Protein AF-A0A2S4KP46-F1 (afdb_monomer_lite)

Foldseek 3Di:
DPPPDAADWDWADDPDDDQFFIWIFGWDDQDLWATAIDIDGHGDCVVPPNDPDDDDPDDDDPPCVVVVVNVVRRPDDGFTDQWFQDVVVVGDIAGFPDDPDSHDTHRDDPPDDDDDRDHPVDDDD

Radius of gyration: 18.42 Å; chains: 1; bounding box: 48×29×47 Å

pLDDT: mean 75.88, std 13.39, range [37.41, 94.81]

Secondary structure (DSSP, 8-state):
--TT-PPPEEEE--SSSSSPPEEEEEEEEEETTEEEEEEEEE---TT-TT-----------TTSHHHHHHHHHHHS--PBP-EEEEGGGTTEEEEEEEEEETTEEEEPPTTPPPPP---TTS---

Structure (mmCIF, N/CA/C/O backbone):
data_AF-A0A2S4KP46-F1
#
_entry.id   AF-A0A2S4KP46-F1
#
loop_
_atom_site.group_PDB
_atom_site.id
_atom_site.type_symbol
_atom_site.label_atom_id
_atom_site.label_alt_id
_atom_site.label_comp_id
_atom_site.label_asym_id
_atom_site.label_entity_id
_atom_site.label_seq_id
_atom_site.pdbx_PDB_ins_code
_atom_site.Cartn_x
_atom_site.Cartn_y
_atom_site.Cartn_z
_atom_site.occupancy
_atom_site.B_iso_or_equiv
_atom_site.auth_seq_id
_atom_site.auth_comp_id
_atom_site.auth_asym_id
_atom_site.auth_atom_id
_atom_site.pdbx_PDB_model_num
ATOM 1 N N . MET A 1 1 ? 2.359 -7.980 13.617 1.00 48.84 1 MET A N 1
ATOM 2 C CA . MET A 1 1 ? 1.761 -8.631 12.427 1.00 48.84 1 MET A CA 1
ATOM 3 C C . MET A 1 1 ? 1.585 -10.100 12.767 1.00 48.84 1 MET A C 1
ATOM 5 O O . MET A 1 1 ? 2.351 -10.552 13.613 1.00 48.84 1 MET A O 1
ATOM 9 N N . PRO A 1 2 ? 0.608 -10.827 12.199 1.00 41.69 2 PRO A N 1
ATOM 10 C CA . PRO A 1 2 ? 0.622 -12.283 12.298 1.00 41.69 2 PRO A CA 1
ATOM 11 C C . PRO A 1 2 ? 1.996 -12.799 11.838 1.00 41.69 2 PRO A C 1
ATOM 13 O O . PRO A 1 2 ? 2.568 -12.183 10.927 1.00 41.69 2 PRO A O 1
ATOM 16 N N . PRO A 1 3 ? 2.544 -13.849 12.467 1.00 42.41 3 PRO A N 1
ATOM 17 C CA . PRO A 1 3 ? 3.759 -14.480 11.972 1.00 42.41 3 PRO A CA 1
ATOM 18 C C . PRO A 1 3 ? 3.561 -14.883 10.498 1.00 42.41 3 PRO A C 1
ATOM 20 O O . PRO A 1 3 ? 2.454 -15.226 10.089 1.00 42.41 3 PRO A O 1
ATOM 23 N N . ASP A 1 4 ? 4.619 -14.736 9.700 1.00 57.22 4 ASP A N 1
ATOM 24 C CA . ASP A 1 4 ? 4.731 -15.176 8.295 1.00 57.22 4 ASP A CA 1
ATOM 25 C C . ASP A 1 4 ? 4.103 -14.313 7.184 1.00 57.22 4 ASP A C 1
ATOM 27 O O . ASP A 1 4 ? 4.148 -14.695 6.013 1.00 57.22 4 ASP A O 1
ATOM 31 N N . ARG A 1 5 ? 3.603 -13.101 7.468 1.00 62.00 5 ARG A N 1
ATOM 32 C CA . ARG A 1 5 ? 3.253 -12.160 6.380 1.00 62.00 5 ARG A CA 1
ATOM 33 C C . ARG A 1 5 ? 4.504 -11.471 5.818 1.00 62.00 5 ARG A C 1
ATOM 35 O O . ARG A 1 5 ? 5.071 -10.586 6.457 1.00 62.00 5 ARG A O 1
ATOM 42 N N . LEU A 1 6 ? 4.902 -11.867 4.609 1.00 68.12 6 LEU A N 1
ATOM 43 C CA . LEU A 1 6 ? 5.986 -11.253 3.835 1.00 68.12 6 LEU A CA 1
ATOM 44 C C . LEU A 1 6 ? 5.511 -9.973 3.131 1.00 68.12 6 LEU A C 1
ATOM 46 O O . LEU A 1 6 ? 4.355 -9.863 2.720 1.00 68.12 6 LEU A O 1
ATOM 50 N N . HIS A 1 7 ? 6.418 -9.010 2.968 1.00 71.00 7 HIS A N 1
ATOM 51 C CA . HIS A 1 7 ? 6.187 -7.830 2.138 1.00 71.00 7 HIS A CA 1
ATOM 52 C C . HIS A 1 7 ? 6.710 -8.073 0.725 1.00 71.00 7 HIS A C 1
ATOM 54 O O . HIS A 1 7 ? 7.801 -8.612 0.550 1.00 71.00 7 HIS A O 1
ATOM 60 N N . HIS A 1 8 ? 5.951 -7.615 -0.267 1.00 75.25 8 HIS A N 1
ATOM 61 C CA . HIS A 1 8 ? 6.407 -7.560 -1.649 1.00 75.25 8 HIS A CA 1
ATOM 62 C C . HIS A 1 8 ? 6.987 -6.176 -1.937 1.00 75.25 8 HIS A C 1
ATOM 64 O O . HIS A 1 8 ? 6.464 -5.160 -1.474 1.00 75.25 8 HIS A O 1
ATOM 70 N N . ALA A 1 9 ? 8.061 -6.148 -2.714 1.00 77.62 9 ALA A N 1
ATOM 71 C CA . ALA A 1 9 ? 8.667 -4.931 -3.226 1.00 77.62 9 ALA A CA 1
ATOM 72 C C . ALA A 1 9 ? 9.086 -5.156 -4.677 1.00 77.62 9 ALA A C 1
ATOM 74 O O . ALA A 1 9 ? 9.446 -6.273 -5.051 1.00 77.62 9 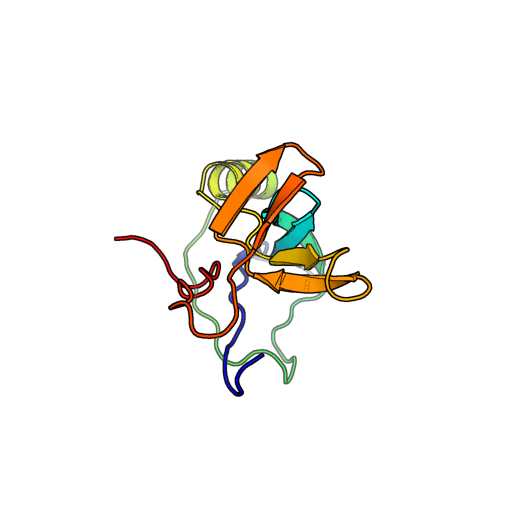ALA A O 1
ATOM 75 N N . ILE A 1 10 ? 9.052 -4.093 -5.477 1.00 78.94 10 ILE A N 1
ATOM 76 C CA . ILE A 1 10 ? 9.502 -4.136 -6.866 1.00 78.94 10 ILE A CA 1
ATOM 77 C C . ILE A 1 10 ? 10.895 -3.524 -6.919 1.00 78.94 10 ILE A C 1
ATOM 79 O O . ILE A 1 10 ? 11.134 -2.412 -6.451 1.00 78.94 10 ILE A O 1
ATOM 83 N N . LEU A 1 11 ? 11.833 -4.272 -7.484 1.00 77.75 11 LEU A N 1
ATOM 84 C CA . LEU A 1 11 ? 13.213 -3.843 -7.647 1.00 77.75 11 LEU A CA 1
ATOM 85 C C . LEU A 1 11 ? 13.443 -3.511 -9.113 1.00 77.75 11 LEU A C 1
ATOM 87 O O . LEU A 1 11 ? 13.209 -4.350 -9.982 1.00 77.75 11 LEU A O 1
ATOM 91 N N . VAL A 1 12 ? 13.923 -2.298 -9.383 1.00 78.38 12 VAL A N 1
ATOM 92 C CA . VAL A 1 12 ? 14.309 -1.884 -10.731 1.00 78.38 12 VAL A CA 1
ATOM 93 C C . VAL A 1 12 ? 15.820 -1.716 -10.773 1.00 78.38 12 VAL A C 1
ATOM 95 O O . VAL A 1 12 ? 16.410 -0.901 -10.060 1.00 78.38 12 VAL A O 1
ATOM 98 N N . GLN A 1 13 ? 16.438 -2.542 -11.613 1.00 74.12 13 GLN A N 1
ATOM 99 C CA . GLN A 1 13 ? 17.881 -2.682 -11.752 1.00 74.12 13 GLN A CA 1
ATOM 100 C C . GLN A 1 13 ? 18.305 -2.339 -13.193 1.00 74.12 13 GLN A C 1
ATOM 102 O O . GLN A 1 13 ? 17.739 -2.889 -14.141 1.00 74.12 13 GLN A O 1
ATOM 107 N N . PRO A 1 14 ? 19.351 -1.513 -13.386 1.00 72.75 14 PRO A N 1
ATOM 108 C CA . PRO A 1 14 ? 19.992 -1.340 -14.688 1.00 72.75 14 PRO A CA 1
ATOM 109 C C . PRO A 1 14 ? 20.627 -2.647 -15.196 1.00 72.75 14 PRO A C 1
ATOM 111 O O . PRO A 1 14 ? 21.246 -3.391 -14.434 1.00 72.75 14 PRO A O 1
ATOM 114 N N . ARG A 1 15 ? 20.525 -2.924 -16.505 1.00 65.44 15 ARG A N 1
ATOM 115 C CA . ARG A 1 15 ? 20.928 -4.220 -17.093 1.00 65.44 15 ARG A CA 1
ATOM 116 C C . ARG A 1 15 ? 22.438 -4.508 -17.043 1.00 65.44 15 ARG A C 1
ATOM 118 O O . ARG A 1 15 ? 22.802 -5.670 -17.184 1.00 65.44 15 ARG A O 1
ATOM 125 N N . ARG A 1 16 ? 23.320 -3.522 -16.835 1.00 62.03 16 ARG A N 1
ATOM 126 C CA . ARG A 1 16 ? 24.772 -3.721 -16.636 1.00 62.03 16 ARG A CA 1
ATOM 127 C C . ARG A 1 16 ? 25.472 -2.388 -16.358 1.00 62.03 16 ARG A C 1
ATOM 129 O O . ARG A 1 16 ? 25.440 -1.545 -17.239 1.00 62.03 16 ARG A O 1
ATOM 136 N N . THR A 1 17 ? 26.102 -2.263 -15.184 1.00 47.50 17 THR A N 1
ATOM 137 C CA . THR A 1 17 ? 27.489 -1.794 -14.916 1.00 47.50 17 THR A CA 1
ATOM 138 C C . THR A 1 17 ? 27.593 -1.228 -13.498 1.00 47.50 17 THR A C 1
ATOM 140 O O . THR A 1 17 ? 26.898 -0.268 -13.185 1.00 47.50 17 THR A O 1
ATOM 143 N N . ALA A 1 18 ? 28.525 -1.781 -12.708 1.00 47.72 18 ALA A N 1
ATOM 144 C CA . ALA A 1 18 ? 28.957 -1.326 -11.377 1.00 47.72 18 ALA A CA 1
ATOM 145 C C . ALA A 1 18 ? 27.931 -1.522 -10.230 1.00 47.72 18 ALA A C 1
ATOM 147 O O . ALA A 1 18 ? 26.743 -1.712 -10.500 1.00 47.72 18 ALA A O 1
ATOM 148 N N . PRO A 1 19 ? 28.364 -1.525 -8.948 1.00 51.75 19 PRO A N 1
ATOM 149 C CA . PRO A 1 19 ? 27.473 -1.598 -7.790 1.00 51.75 19 PRO A CA 1
ATOM 150 C C . PRO A 1 19 ? 26.753 -0.254 -7.626 1.00 51.75 19 PRO A C 1
ATOM 152 O O . PRO A 1 19 ? 27.015 0.520 -6.712 1.00 51.75 19 PRO A O 1
ATOM 155 N N . VAL A 1 20 ? 25.891 0.074 -8.583 1.00 52.22 20 VAL A N 1
ATOM 156 C CA . VAL A 1 20 ? 25.031 1.250 -8.518 1.00 52.22 20 VAL A CA 1
ATOM 157 C C . VAL A 1 20 ? 23.845 0.879 -7.626 1.00 52.22 20 VAL A C 1
ATOM 159 O O . VAL A 1 20 ? 23.304 -0.222 -7.782 1.00 52.22 20 VAL A O 1
ATOM 162 N N . PRO A 1 21 ? 23.433 1.748 -6.684 1.00 56.81 21 PRO A N 1
ATOM 163 C CA . PRO A 1 21 ? 22.261 1.488 -5.860 1.00 56.81 21 PRO A CA 1
ATOM 164 C C . PRO A 1 21 ? 21.060 1.189 -6.761 1.00 56.81 21 PRO A C 1
ATOM 166 O O . PRO A 1 21 ? 20.733 1.957 -7.669 1.00 56.81 21 PRO A O 1
ATOM 169 N N . SER A 1 22 ? 20.432 0.036 -6.535 1.00 63.19 22 SER A N 1
ATOM 170 C CA . SER A 1 22 ? 19.190 -0.327 -7.212 1.00 63.19 22 SER A CA 1
ATOM 171 C C . SER A 1 22 ? 18.081 0.591 -6.705 1.00 63.19 22 SER A C 1
ATOM 173 O O . SER A 1 22 ? 18.063 0.974 -5.533 1.00 63.19 22 SER A O 1
ATOM 175 N N . THR A 1 23 ? 17.136 0.967 -7.563 1.00 65.50 23 THR A N 1
ATOM 176 C CA . THR A 1 23 ? 15.963 1.686 -7.056 1.00 65.50 23 THR A CA 1
ATOM 177 C C . THR A 1 23 ? 14.932 0.651 -6.636 1.00 65.50 23 THR A C 1
ATOM 179 O O . THR A 1 23 ? 14.429 -0.112 -7.460 1.00 65.50 23 THR A O 1
ATOM 182 N N . MET A 1 24 ? 14.658 0.588 -5.336 1.00 64.81 24 MET A N 1
ATOM 183 C CA . MET A 1 24 ? 13.580 -0.220 -4.785 1.00 64.81 24 MET A CA 1
ATOM 184 C C . MET A 1 24 ? 12.334 0.637 -4.713 1.00 64.81 24 MET A C 1
ATOM 186 O O . MET A 1 24 ? 12.248 1.625 -3.983 1.00 64.81 24 MET A O 1
ATOM 190 N N . LEU A 1 25 ? 11.341 0.220 -5.475 1.00 62.66 25 LEU A N 1
ATOM 191 C CA . LEU A 1 25 ? 9.985 0.697 -5.332 1.00 62.66 25 LEU A CA 1
ATOM 192 C C . LEU A 1 25 ? 9.371 -0.128 -4.208 1.00 62.66 25 LEU A C 1
ATOM 194 O O . LEU A 1 25 ? 8.955 -1.276 -4.389 1.00 62.66 25 LEU A O 1
ATOM 198 N N . SER A 1 26 ? 9.394 0.448 -3.011 1.00 62.03 26 SER A N 1
ATOM 199 C CA . SER A 1 26 ? 8.722 -0.138 -1.865 1.00 62.03 26 SER A CA 1
ATOM 200 C C . SER A 1 26 ? 7.334 0.467 -1.778 1.00 62.03 26 SER A C 1
ATOM 202 O O . SER A 1 26 ? 7.154 1.679 -1.693 1.00 62.03 26 SER A O 1
ATOM 204 N N . VAL A 1 27 ? 6.326 -0.389 -1.710 1.00 58.34 27 VAL A N 1
ATOM 205 C CA . VAL A 1 27 ? 5.049 0.031 -1.139 1.00 58.34 27 VAL A CA 1
ATOM 206 C C . VAL A 1 27 ? 5.291 0.263 0.352 1.00 58.34 27 VAL A C 1
ATOM 208 O O . VAL A 1 27 ? 6.128 -0.430 0.938 1.00 58.34 27 VAL A O 1
ATOM 211 N N . THR A 1 28 ? 4.537 1.168 0.976 1.00 57.72 28 THR A N 1
ATOM 212 C CA . THR A 1 28 ? 4.383 1.348 2.437 1.00 57.72 28 THR A CA 1
ATOM 213 C C . THR A 1 28 ? 4.977 2.645 2.983 1.00 57.72 28 THR A C 1
ATOM 215 O O . THR A 1 28 ? 5.880 2.642 3.818 1.00 57.72 28 THR A O 1
ATOM 218 N N . LEU A 1 29 ? 4.358 3.766 2.623 1.00 54.81 29 LEU A N 1
ATOM 219 C CA . LEU A 1 29 ? 4.168 4.835 3.602 1.00 54.81 29 LEU A CA 1
ATOM 220 C C . LEU A 1 29 ? 2.743 4.760 4.127 1.00 54.81 29 LEU A C 1
ATOM 222 O O . LEU A 1 29 ? 1.800 4.878 3.353 1.00 54.81 29 LEU A O 1
ATOM 226 N N . LEU A 1 30 ? 2.596 4.569 5.436 1.00 56.72 30 LEU A N 1
ATOM 227 C CA . LEU A 1 30 ? 1.352 4.865 6.137 1.00 56.72 30 LEU A CA 1
ATOM 228 C C . LEU A 1 30 ? 1.320 6.382 6.352 1.00 56.72 30 LEU A C 1
ATOM 230 O O . LEU A 1 30 ? 2.093 6.897 7.158 1.00 56.72 30 LEU A O 1
ATOM 234 N N . ARG A 1 31 ? 0.474 7.095 5.610 1.00 59.44 31 ARG A N 1
ATOM 235 C CA . ARG A 1 31 ? 0.183 8.518 5.833 1.00 59.44 31 ARG A CA 1
ATOM 236 C C . ARG A 1 31 ? -1.208 8.678 6.440 1.00 59.44 31 ARG A C 1
ATOM 238 O O . ARG A 1 31 ? -2.014 7.745 6.420 1.00 59.44 31 ARG A O 1
ATOM 245 N N . GLU A 1 32 ? -1.493 9.869 6.958 1.00 62.44 32 GLU A N 1
ATOM 246 C CA . GLU A 1 32 ? -2.867 10.320 7.199 1.00 62.44 32 GLU A CA 1
ATOM 247 C C . GLU A 1 32 ? -3.620 10.211 5.859 1.00 62.44 32 GLU A C 1
ATOM 249 O O . GLU A 1 32 ? -3.335 10.952 4.924 1.00 62.44 32 GLU A O 1
ATOM 254 N N . GLY A 1 33 ? -4.457 9.179 5.700 1.00 67.44 33 GLY A N 1
ATOM 255 C CA . GLY A 1 33 ? -5.106 8.834 4.425 1.00 67.44 33 GLY A CA 1
ATOM 256 C C . GLY A 1 33 ? -4.953 7.376 3.977 1.00 67.44 33 GLY A C 1
ATOM 257 O O . GLY A 1 33 ? -5.842 6.862 3.303 1.00 67.44 33 GLY A O 1
ATOM 258 N N . GLY A 1 34 ? -3.912 6.659 4.412 1.00 77.00 34 GLY A N 1
ATOM 259 C CA . GLY A 1 34 ? -3.719 5.245 4.067 1.00 77.00 34 GLY A CA 1
ATOM 260 C C . GLY A 1 34 ? -2.318 4.923 3.573 1.00 77.00 34 GLY A C 1
ATOM 261 O O . GLY A 1 34 ? -1.342 5.537 4.006 1.00 77.00 34 GLY A O 1
ATOM 262 N N . ILE A 1 35 ? -2.214 3.911 2.713 1.00 78.94 35 ILE A N 1
ATOM 263 C CA . ILE A 1 35 ? -0.932 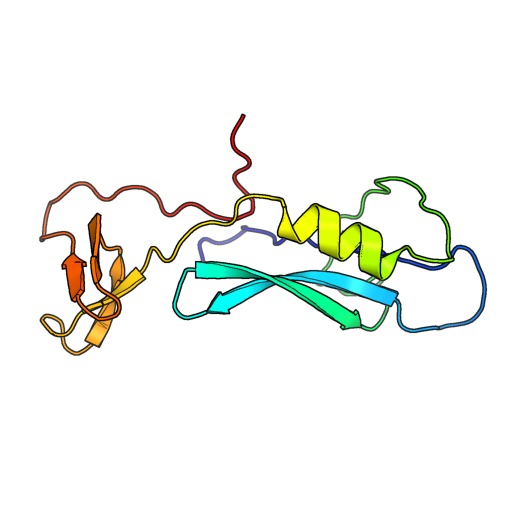3.461 2.167 1.00 78.94 35 ILE A CA 1
ATOM 264 C C . ILE A 1 35 ? -0.644 4.182 0.847 1.00 78.94 35 ILE A C 1
ATOM 266 O O . ILE A 1 35 ? -1.542 4.352 0.034 1.00 78.94 35 ILE A O 1
ATOM 270 N N . THR A 1 36 ? 0.605 4.577 0.598 1.00 77.50 36 THR A N 1
ATOM 271 C CA . THR A 1 36 ? 1.050 5.065 -0.720 1.00 77.50 36 THR A CA 1
ATOM 272 C C . THR A 1 36 ? 2.260 4.284 -1.235 1.00 77.50 36 THR A C 1
ATOM 274 O O . THR A 1 36 ? 3.000 3.661 -0.459 1.00 77.50 36 THR A O 1
ATOM 277 N N . TYR A 1 37 ? 2.469 4.330 -2.552 1.00 79.56 37 TYR A N 1
ATOM 278 C CA . TYR A 1 37 ? 3.687 3.851 -3.206 1.00 79.56 37 TYR A CA 1
ATOM 279 C C . TYR A 1 37 ? 4.822 4.863 -3.033 1.00 79.56 37 TYR A C 1
ATOM 281 O O . TYR A 1 37 ? 4.591 6.070 -3.103 1.00 79.56 37 TYR A O 1
ATOM 289 N N . GLU A 1 38 ? 6.044 4.382 -2.799 1.00 78.19 38 GLU A N 1
ATOM 290 C CA . GLU A 1 38 ? 7.220 5.238 -2.658 1.00 78.19 38 GLU A CA 1
ATOM 291 C C . GLU A 1 38 ? 8.440 4.643 -3.377 1.00 78.19 38 GLU A C 1
ATOM 293 O O . GLU A 1 38 ? 8.806 3.478 -3.212 1.00 78.19 38 GLU A O 1
ATOM 298 N N . SER A 1 39 ? 9.114 5.484 -4.157 1.00 78.25 39 SER A N 1
ATOM 299 C CA . SER A 1 39 ? 10.434 5.191 -4.712 1.00 78.25 39 SER A CA 1
ATOM 300 C C . SER A 1 39 ? 11.527 5.461 -3.688 1.00 78.25 39 SER A C 1
ATOM 302 O O . SER A 1 39 ? 11.685 6.604 -3.256 1.00 78.25 39 SER A O 1
ATOM 304 N N . LYS A 1 40 ? 12.354 4.459 -3.368 1.00 77.38 40 LYS A N 1
ATOM 305 C CA . LYS A 1 40 ? 13.578 4.647 -2.577 1.00 77.38 40 LYS A CA 1
ATOM 306 C C . LYS A 1 40 ? 14.795 4.085 -3.289 1.00 77.38 40 LYS A C 1
ATOM 308 O O . LYS A 1 40 ? 14.796 2.969 -3.800 1.00 77.38 40 LYS A O 1
ATOM 313 N N . LYS A 1 41 ? 15.885 4.848 -3.269 1.00 75.31 41 LYS A N 1
ATOM 314 C CA . LYS A 1 41 ? 17.201 4.308 -3.619 1.00 75.31 41 LYS A CA 1
ATOM 315 C C . LYS A 1 41 ? 17.652 3.389 -2.487 1.00 75.31 41 LYS A C 1
ATOM 317 O O . LYS A 1 41 ? 17.586 3.787 -1.327 1.00 75.31 41 LYS A O 1
ATOM 322 N N . THR A 1 42 ? 18.091 2.182 -2.817 1.00 71.75 42 THR A N 1
ATOM 323 C CA . THR A 1 42 ? 18.584 1.207 -1.840 1.00 71.75 42 THR A CA 1
ATOM 324 C C . THR A 1 42 ? 19.758 0.422 -2.411 1.00 71.75 42 THR A C 1
ATOM 326 O O . THR A 1 42 ? 20.026 0.420 -3.612 1.00 71.75 42 THR A O 1
ATOM 329 N N . GLU A 1 43 ? 20.459 -0.288 -1.544 1.00 70.75 43 GLU A N 1
ATOM 330 C CA . GLU A 1 43 ? 21.384 -1.327 -1.973 1.00 70.75 43 GLU A CA 1
ATOM 331 C C . GLU A 1 43 ? 20.609 -2.542 -2.483 1.00 70.75 43 GLU A C 1
ATOM 333 O O . GLU A 1 43 ? 19.477 -2.792 -2.058 1.00 70.75 43 GLU A O 1
ATOM 338 N N . ASN A 1 44 ? 21.211 -3.288 -3.411 1.00 69.25 44 ASN A N 1
ATOM 339 C CA . ASN A 1 44 ? 20.608 -4.506 -3.934 1.00 69.25 44 ASN A CA 1
ATOM 340 C C . ASN A 1 44 ? 20.342 -5.481 -2.769 1.00 69.25 44 ASN A C 1
ATOM 342 O O . ASN A 1 44 ? 21.298 -5.918 -2.127 1.00 69.25 44 ASN A O 1
ATOM 346 N N . PRO A 1 45 ? 19.077 -5.844 -2.484 1.00 68.56 45 PRO A N 1
ATOM 347 C CA . PRO A 1 45 ? 18.768 -6.722 -1.365 1.00 68.56 45 PRO A CA 1
ATOM 348 C C . PRO A 1 45 ? 19.123 -8.188 -1.657 1.00 68.56 45 PRO A C 1
ATOM 350 O O . PRO A 1 45 ? 18.979 -9.025 -0.765 1.00 68.56 45 PRO A O 1
ATOM 353 N N . ALA A 1 46 ? 19.591 -8.520 -2.868 1.00 64.06 46 ALA A N 1
ATOM 354 C CA . ALA A 1 46 ? 20.120 -9.837 -3.200 1.00 64.06 46 ALA A CA 1
ATOM 355 C C . ALA A 1 46 ? 21.288 -10.191 -2.260 1.00 64.06 46 ALA A C 1
ATOM 357 O O . ALA A 1 46 ? 22.369 -9.614 -2.337 1.00 64.06 46 ALA A O 1
ATOM 358 N N . GLY A 1 47 ? 21.048 -11.134 -1.345 1.00 63.28 47 GLY A N 1
ATOM 359 C CA . GLY A 1 47 ? 21.989 -11.537 -0.289 1.00 63.28 47 GLY A CA 1
ATOM 360 C C . GLY A 1 47 ? 21.556 -11.145 1.128 1.00 63.28 47 GLY A C 1
ATOM 361 O O . GLY A 1 47 ? 22.114 -11.652 2.102 1.00 63.28 47 GLY A O 1
ATOM 362 N N . SER A 1 48 ? 20.527 -10.307 1.273 1.00 74.06 48 SER A N 1
ATOM 363 C CA . SER A 1 48 ? 19.907 -10.039 2.569 1.00 74.06 48 SER A CA 1
ATOM 364 C C . SER A 1 48 ? 19.151 -11.271 3.067 1.00 74.06 48 SER A C 1
ATOM 366 O O . SER A 1 48 ? 18.342 -11.854 2.346 1.00 74.06 48 SER A O 1
ATOM 368 N N . ARG A 1 49 ? 19.351 -11.631 4.343 1.00 74.75 49 ARG A N 1
ATOM 369 C CA . ARG A 1 49 ? 18.610 -12.721 5.012 1.00 74.75 49 ARG A CA 1
ATOM 370 C C . ARG A 1 49 ? 17.097 -12.472 5.069 1.00 74.75 49 ARG A C 1
ATOM 372 O O . ARG A 1 49 ? 16.341 -13.397 5.345 1.00 74.75 49 ARG A O 1
ATOM 379 N N . SER A 1 50 ? 16.670 -11.236 4.817 1.00 74.44 50 SER A N 1
ATOM 380 C CA . SER A 1 50 ? 15.272 -10.807 4.814 1.00 74.44 50 SER A CA 1
ATOM 381 C C . SER A 1 50 ? 14.541 -11.116 3.502 1.00 74.44 50 SER A C 1
ATOM 383 O O . SER A 1 50 ? 13.315 -11.038 3.465 1.00 74.44 50 SER A O 1
ATOM 385 N N . VAL A 1 51 ? 15.262 -11.434 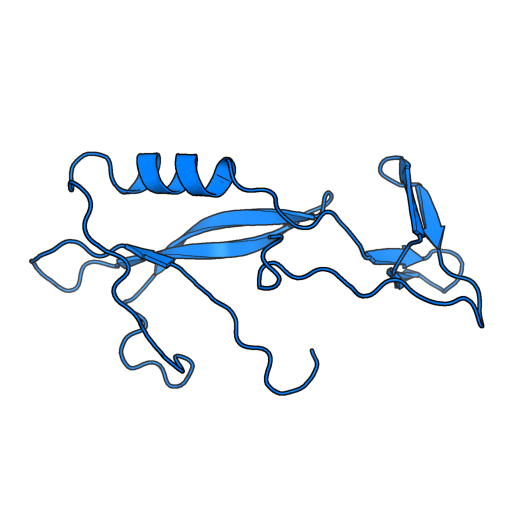2.419 1.00 76.56 51 VAL A N 1
ATOM 386 C CA . VAL A 1 51 ? 14.655 -11.759 1.121 1.00 76.56 51 VAL A CA 1
ATOM 387 C C . VAL A 1 51 ? 14.294 -13.236 1.092 1.00 76.56 51 VAL A C 1
ATOM 389 O O . VAL A 1 51 ? 15.162 -14.103 1.179 1.00 76.56 51 VAL A O 1
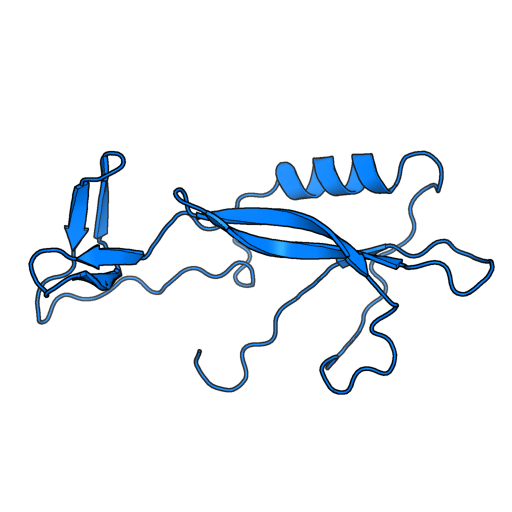ATOM 392 N N . ARG A 1 52 ? 12.996 -13.529 0.962 1.00 81.12 52 ARG A N 1
ATOM 393 C CA . ARG A 1 52 ? 12.504 -14.911 0.911 1.00 81.12 52 ARG A CA 1
ATOM 394 C C . ARG A 1 52 ? 12.503 -15.493 -0.500 1.00 81.12 52 ARG A C 1
ATOM 396 O O . ARG A 1 52 ? 12.837 -16.663 -0.666 1.00 81.12 52 ARG A O 1
ATOM 403 N N . SER A 1 53 ? 12.111 -14.690 -1.482 1.00 81.19 53 SER A N 1
ATOM 404 C CA . SER A 1 53 ? 12.042 -15.047 -2.897 1.00 81.19 53 SER A CA 1
ATOM 405 C C . SER A 1 53 ? 12.248 -13.800 -3.755 1.00 81.19 53 SER A C 1
ATOM 407 O O . SER A 1 53 ? 12.074 -12.672 -3.289 1.00 81.19 53 SER A O 1
ATOM 409 N N . GLN A 1 54 ? 12.638 -14.013 -5.008 1.00 80.38 54 GLN A N 1
ATOM 410 C CA . GLN A 1 54 ? 12.754 -12.969 -6.015 1.00 80.38 54 GLN A CA 1
ATOM 411 C C . GLN A 1 54 ? 12.322 -13.546 -7.360 1.00 80.38 54 GLN A C 1
ATOM 413 O O . GLN A 1 54 ? 12.744 -14.640 -7.730 1.00 80.38 54 GLN A O 1
ATOM 418 N N . GLU A 1 55 ? 11.503 -12.793 -8.085 1.00 83.94 55 GLU A N 1
ATOM 419 C CA . GLU A 1 55 ? 11.003 -13.158 -9.406 1.00 83.94 55 GLU A CA 1
ATOM 420 C C . GLU A 1 55 ? 11.279 -12.017 -10.389 1.00 83.94 55 GLU A C 1
ATOM 422 O O . GLU A 1 55 ? 11.110 -10.840 -10.061 1.00 83.94 55 GLU A O 1
ATOM 427 N N . LEU A 1 56 ? 11.751 -12.360 -11.590 1.00 84.25 56 LEU A N 1
ATOM 428 C CA . LEU A 1 56 ? 11.939 -11.388 -12.660 1.00 84.25 56 LEU A CA 1
ATOM 429 C C . LEU A 1 56 ? 10.586 -11.098 -13.313 1.00 84.25 56 LEU A C 1
ATOM 431 O O . LEU A 1 56 ? 10.069 -11.933 -14.045 1.00 84.25 56 LEU A O 1
ATOM 435 N N . LEU A 1 57 ? 10.064 -9.890 -13.103 1.00 83.69 57 LEU A N 1
ATOM 436 C CA . LEU A 1 57 ? 8.800 -9.460 -13.710 1.00 83.69 57 LEU A CA 1
ATOM 437 C C . LEU A 1 57 ? 8.943 -9.054 -15.187 1.00 83.69 57 LEU A C 1
ATOM 439 O O . LEU A 1 57 ? 7.978 -9.121 -15.940 1.00 83.69 57 LEU A O 1
ATOM 443 N N . GLY A 1 58 ? 10.133 -8.617 -15.616 1.00 85.12 58 GLY A N 1
ATOM 444 C CA . GLY A 1 58 ? 10.385 -8.221 -17.002 1.00 85.12 58 GLY A CA 1
ATOM 445 C C . GLY A 1 58 ? 11.482 -7.170 -17.157 1.00 85.12 58 GLY A C 1
ATOM 446 O O . GLY A 1 58 ? 12.307 -6.964 -16.266 1.00 85.12 58 GLY A O 1
ATOM 447 N N . TYR A 1 59 ? 11.478 -6.499 -18.309 1.00 82.75 59 TYR A N 1
ATOM 448 C CA . TYR A 1 59 ? 12.441 -5.459 -18.669 1.00 82.75 59 TYR A CA 1
ATOM 449 C C . TYR A 1 59 ? 11.713 -4.185 -19.103 1.00 82.75 59 TYR A C 1
ATOM 451 O O . TYR A 1 59 ? 10.669 -4.250 -19.743 1.00 82.75 59 TYR A O 1
ATOM 459 N N . THR A 1 60 ? 12.297 -3.030 -18.791 1.00 77.94 60 THR A N 1
ATOM 460 C CA . THR A 1 60 ? 11.864 -1.721 -19.297 1.00 77.94 60 THR A CA 1
ATOM 461 C C . THR A 1 60 ? 13.061 -0.964 -19.879 1.00 77.94 60 THR A C 1
ATOM 463 O O . THR A 1 60 ? 14.214 -1.303 -19.588 1.00 77.94 60 THR A O 1
ATOM 466 N N . HIS A 1 61 ? 12.801 0.042 -20.713 1.00 79.56 61 HIS A N 1
ATOM 467 C CA . HIS A 1 61 ? 13.834 0.918 -21.263 1.00 79.56 61 HIS A CA 1
ATOM 468 C C . HIS A 1 61 ? 14.492 1.755 -20.157 1.00 79.56 61 HIS A C 1
ATOM 470 O O . HIS A 1 61 ? 13.830 2.226 -19.235 1.00 79.56 61 HIS A O 1
ATOM 476 N N . SER A 1 62 ? 15.806 1.964 -20.256 1.00 73.88 62 SER A N 1
ATOM 477 C CA . SER A 1 62 ? 16.598 2.678 -19.246 1.00 73.88 62 SER A CA 1
ATOM 478 C C . SER A 1 62 ? 16.209 4.143 -19.071 1.00 73.88 62 SER A C 1
ATOM 480 O O . SER A 1 62 ? 16.397 4.689 -17.987 1.00 73.88 62 SER A O 1
ATOM 482 N N . ASP A 1 63 ? 15.664 4.768 -20.108 1.00 72.44 63 ASP A N 1
ATOM 483 C CA . ASP A 1 63 ? 15.696 6.226 -20.247 1.00 72.44 63 ASP A CA 1
ATOM 484 C C . ASP A 1 63 ? 14.647 6.929 -19.372 1.00 72.44 63 ASP A C 1
ATOM 486 O O . ASP A 1 63 ? 14.865 8.056 -18.943 1.00 72.44 63 ASP A O 1
ATOM 490 N N . ALA A 1 64 ? 13.547 6.241 -19.038 1.00 69.69 64 ALA A N 1
ATOM 491 C CA . ALA A 1 64 ? 12.462 6.771 -18.204 1.00 69.69 64 ALA A CA 1
ATOM 492 C C . ALA A 1 64 ? 11.913 5.748 -17.190 1.00 69.69 64 ALA A C 1
ATOM 494 O O . ALA A 1 64 ? 10.801 5.902 -16.684 1.00 69.69 64 ALA A O 1
ATOM 495 N N . HIS A 1 65 ? 12.679 4.691 -16.882 1.00 74.06 65 HIS A N 1
ATOM 496 C CA . HIS A 1 65 ? 12.198 3.567 -16.071 1.00 74.06 65 HIS A CA 1
ATOM 497 C C . HIS A 1 65 ? 11.586 4.011 -14.736 1.00 74.06 65 HIS A C 1
ATOM 499 O O . HIS A 1 65 ? 10.517 3.537 -14.366 1.00 74.06 65 HIS A O 1
ATOM 505 N N . LEU A 1 66 ? 12.226 4.936 -14.017 1.00 77.31 66 LEU A N 1
ATOM 506 C CA . LEU A 1 66 ? 11.764 5.341 -12.692 1.00 77.31 66 LEU A CA 1
ATOM 507 C C . LEU A 1 66 ? 10.433 6.102 -12.739 1.00 77.31 66 LEU A C 1
ATOM 509 O O . LEU A 1 66 ? 9.539 5.826 -11.944 1.00 77.31 66 LEU A O 1
ATOM 513 N N . GLU A 1 67 ? 10.290 7.045 -13.668 1.00 80.69 67 GLU A N 1
ATOM 514 C CA . GLU A 1 67 ? 9.065 7.836 -13.826 1.00 80.69 67 GLU A CA 1
ATOM 515 C C . GLU A 1 67 ? 7.901 6.968 -14.300 1.00 80.69 67 GLU A C 1
ATOM 517 O O . GLU A 1 67 ? 6.809 7.043 -13.740 1.00 80.69 67 GLU A O 1
ATOM 522 N N . GLN A 1 68 ? 8.153 6.079 -15.264 1.00 82.56 68 GLN A N 1
ATOM 523 C CA . GLN A 1 68 ? 7.155 5.134 -15.762 1.00 82.56 68 GLN A CA 1
ATOM 524 C C . GLN A 1 68 ? 6.669 4.198 -14.655 1.00 82.56 68 GLN A C 1
ATOM 526 O O . GLN A 1 68 ? 5.465 4.055 -14.457 1.00 82.56 68 GLN A O 1
ATOM 531 N N . TRP A 1 69 ? 7.585 3.603 -13.885 1.00 81.94 69 TRP A N 1
ATOM 532 C CA . TRP A 1 69 ? 7.207 2.737 -12.770 1.00 81.94 69 TRP A CA 1
ATOM 533 C C . TRP A 1 69 ? 6.474 3.496 -11.664 1.00 81.94 69 TRP A C 1
ATOM 535 O O . TRP A 1 69 ? 5.492 2.984 -11.132 1.00 81.94 69 TRP A O 1
ATOM 545 N N . ASN A 1 70 ? 6.897 4.721 -11.343 1.00 81.88 70 ASN A N 1
ATOM 546 C CA . ASN A 1 70 ? 6.173 5.564 -10.395 1.00 81.88 70 ASN A CA 1
ATOM 547 C C . ASN A 1 70 ? 4.756 5.871 -10.873 1.00 81.88 70 ASN A C 1
ATOM 549 O O . ASN A 1 70 ? 3.836 5.781 -10.069 1.00 81.88 70 ASN A O 1
ATOM 553 N N . SER A 1 71 ? 4.578 6.184 -12.158 1.00 85.50 71 SER A N 1
ATOM 554 C CA . SER A 1 71 ? 3.268 6.438 -12.762 1.00 85.50 71 SER A CA 1
ATOM 555 C C . SER A 1 71 ? 2.368 5.204 -12.745 1.00 85.50 71 SER A C 1
ATOM 557 O O . SER A 1 71 ? 1.181 5.318 -12.456 1.00 85.50 71 SER A O 1
ATOM 559 N N . VAL A 1 72 ? 2.908 4.022 -13.058 1.00 85.12 72 VAL A N 1
ATOM 560 C CA . VAL A 1 72 ? 2.138 2.771 -13.013 1.00 85.12 72 VAL A CA 1
ATOM 561 C C . VAL A 1 72 ? 1.716 2.484 -11.580 1.00 85.12 72 VAL A C 1
ATOM 563 O O . VAL A 1 72 ? 0.533 2.294 -11.322 1.00 85.12 72 VAL A O 1
ATOM 566 N N . LEU A 1 73 ? 2.651 2.514 -10.631 1.00 81.31 73 LEU A N 1
ATOM 567 C CA . LEU A 1 73 ? 2.348 2.208 -9.238 1.00 81.31 73 LEU A CA 1
ATOM 568 C C . LEU A 1 73 ? 1.396 3.230 -8.617 1.00 81.31 73 LEU A C 1
ATOM 570 O O . LEU A 1 73 ? 0.445 2.829 -7.964 1.00 81.31 73 LEU A O 1
ATOM 574 N N . SER A 1 74 ? 1.571 4.529 -8.868 1.00 81.75 74 SER A N 1
ATOM 575 C CA . SER A 1 74 ? 0.654 5.555 -8.355 1.00 81.75 74 SER A CA 1
ATOM 576 C C . SER A 1 74 ? -0.761 5.467 -8.933 1.00 81.75 74 SER A C 1
ATOM 578 O O . SER A 1 74 ? -1.686 5.989 -8.314 1.00 81.75 74 SER A O 1
ATOM 580 N N . SER A 1 75 ? -0.942 4.806 -10.082 1.00 83.88 75 SER A N 1
ATOM 581 C CA . SER A 1 75 ? -2.262 4.548 -10.668 1.00 83.88 75 SER A CA 1
ATOM 582 C C . SER A 1 75 ? -2.996 3.364 -10.031 1.00 83.88 75 SER A C 1
ATOM 584 O O . SER A 1 75 ? -4.207 3.230 -10.206 1.00 83.88 75 SER A O 1
ATOM 586 N N . LEU A 1 76 ? -2.286 2.505 -9.291 1.00 81.94 76 LEU A N 1
ATOM 587 C CA . LEU A 1 76 ? -2.887 1.350 -8.637 1.00 81.94 76 LEU A CA 1
ATOM 588 C C . LEU A 1 76 ? -3.584 1.765 -7.335 1.00 81.94 76 LEU A C 1
ATOM 590 O O . LEU A 1 76 ? -3.066 2.607 -6.593 1.00 81.94 76 LEU A O 1
ATOM 594 N N . PRO A 1 77 ? -4.740 1.160 -7.013 1.00 80.06 77 PRO A N 1
ATOM 595 C CA . PRO A 1 77 ? -5.423 1.443 -5.765 1.00 80.06 77 PRO A CA 1
ATOM 596 C C . PRO A 1 77 ? -4.582 0.964 -4.580 1.00 80.06 77 PRO A C 1
ATOM 598 O O . PRO A 1 77 ? -4.030 -0.137 -4.581 1.00 80.06 77 PRO A O 1
ATOM 601 N N . THR A 1 78 ? -4.525 1.778 -3.532 1.00 78.44 78 THR A N 1
ATOM 602 C CA . THR A 1 78 ? -3.925 1.395 -2.255 1.00 78.44 78 THR A CA 1
ATOM 603 C C . THR A 1 78 ? -4.992 1.239 -1.179 1.00 78.44 78 THR A C 1
ATOM 605 O O . THR A 1 78 ? -6.029 1.908 -1.231 1.00 78.44 78 THR A O 1
ATOM 608 N N . PRO A 1 79 ? -4.754 0.395 -0.157 1.00 80.19 79 PRO A N 1
ATOM 609 C CA . PRO A 1 79 ? -5.661 0.329 0.972 1.00 80.19 79 PRO A CA 1
ATOM 610 C C . PRO A 1 79 ? -5.777 1.698 1.654 1.00 80.19 79 PRO A C 1
ATOM 612 O O . PRO A 1 79 ? -4.743 2.294 2.004 1.00 80.19 79 PRO A O 1
ATOM 615 N N . PRO A 1 80 ? -7.008 2.187 1.896 1.00 83.19 80 PRO A N 1
ATOM 616 C CA . PRO A 1 80 ? -7.211 3.420 2.632 1.00 83.19 80 PRO A CA 1
ATOM 617 C C . PRO A 1 80 ? -6.760 3.242 4.083 1.00 83.19 80 PRO A C 1
ATOM 619 O O . PRO A 1 80 ? -6.414 2.146 4.549 1.00 83.19 80 PRO A O 1
ATOM 622 N N . GLN A 1 81 ? -6.773 4.337 4.835 1.00 86.50 81 GLN A N 1
ATOM 623 C CA . GLN A 1 81 ? -6.631 4.257 6.279 1.00 86.50 81 GLN A CA 1
ATOM 624 C C . GLN A 1 81 ? -7.725 3.340 6.845 1.00 86.50 81 GLN A C 1
ATOM 626 O O . GLN A 1 81 ? -8.894 3.476 6.514 1.00 86.50 81 GLN A O 1
ATOM 631 N N . GLN A 1 82 ? -7.332 2.398 7.699 1.00 87.75 82 GLN A N 1
ATOM 632 C CA . GLN A 1 82 ? -8.255 1.430 8.310 1.00 87.75 82 GLN A CA 1
ATOM 633 C C . GLN A 1 82 ? -8.166 1.413 9.833 1.00 87.75 82 GLN A C 1
ATOM 635 O O . GLN A 1 82 ? -8.909 0.697 10.499 1.00 87.75 82 GLN A O 1
ATOM 640 N N . LYS A 1 83 ? -7.214 2.163 10.397 1.00 89.12 83 LYS A N 1
ATOM 641 C CA . LYS A 1 83 ? -7.041 2.332 11.837 1.00 89.12 83 LYS A CA 1
ATOM 642 C C . LYS A 1 83 ? -6.827 3.795 12.169 1.00 89.12 83 LYS A C 1
ATOM 644 O O . LYS A 1 83 ? -6.149 4.507 11.430 1.00 89.12 83 LYS A O 1
ATOM 649 N N . ALA A 1 84 ? -7.355 4.208 13.307 1.00 90.06 84 ALA A N 1
ATOM 650 C CA . ALA A 1 84 ? -7.193 5.552 13.832 1.00 90.06 84 ALA A CA 1
ATOM 651 C C . ALA A 1 84 ? -7.035 5.506 15.353 1.00 90.06 84 ALA A C 1
ATOM 653 O O . ALA A 1 84 ? -7.357 4.505 15.997 1.00 90.06 84 ALA A O 1
ATOM 654 N N . SER A 1 85 ? -6.505 6.585 15.922 1.00 90.62 85 SER A N 1
ATOM 655 C CA . SER A 1 85 ? -6.438 6.759 17.372 1.00 90.62 85 SER A CA 1
ATOM 656 C C . SER A 1 85 ? -7.849 6.976 17.922 1.00 90.62 85 SER A C 1
ATOM 658 O O . SER A 1 85 ? -8.532 7.909 17.504 1.00 90.62 85 SER A O 1
ATOM 660 N N . ASN A 1 86 ? -8.304 6.106 18.826 1.00 90.44 86 ASN A N 1
ATOM 661 C CA . ASN A 1 86 ? -9.626 6.193 19.432 1.00 90.44 86 ASN A CA 1
ATOM 662 C C . ASN A 1 86 ? -9.570 7.022 20.729 1.00 90.44 86 ASN A C 1
ATOM 664 O O . ASN A 1 86 ? -9.102 6.513 21.757 1.00 90.44 86 ASN A O 1
ATOM 668 N N . PRO A 1 87 ? -10.076 8.271 20.744 1.00 88.69 87 PRO A N 1
ATOM 669 C CA . PRO A 1 87 ? -10.039 9.113 21.940 1.00 88.69 87 PRO A CA 1
ATOM 670 C C . PRO A 1 87 ? -10.861 8.525 23.095 1.00 88.69 87 PRO A C 1
ATOM 672 O O . PRO A 1 87 ? -10.491 8.704 24.253 1.00 88.69 87 PRO A O 1
ATOM 675 N N . LYS A 1 88 ? -11.912 7.740 22.806 1.00 88.69 88 LYS A N 1
ATOM 676 C CA . LYS A 1 88 ? -12.717 7.057 23.835 1.00 88.69 88 LYS A CA 1
ATOM 677 C C . LYS A 1 88 ? -11.952 5.935 24.543 1.00 88.69 88 LYS A C 1
ATOM 679 O O . LYS A 1 88 ? -12.344 5.531 25.631 1.00 88.69 88 LYS A O 1
ATOM 684 N N . LYS A 1 89 ? -10.867 5.427 23.946 1.00 87.06 89 LYS A N 1
ATOM 685 C CA . LYS A 1 89 ? -10.003 4.383 24.524 1.00 87.06 89 LYS A CA 1
ATOM 686 C C . LYS A 1 89 ? -8.579 4.881 24.743 1.00 87.06 89 LYS A C 1
ATOM 688 O O . LYS A 1 89 ? -7.618 4.189 24.407 1.00 87.06 89 LYS A O 1
ATOM 693 N N . HIS A 1 90 ? -8.448 6.087 25.297 1.00 90.81 90 HIS A N 1
ATOM 694 C CA . HIS A 1 90 ? -7.161 6.692 25.664 1.00 90.81 90 HIS A CA 1
ATOM 695 C C . HIS A 1 90 ? -6.160 6.774 24.498 1.00 90.81 90 HIS A C 1
ATOM 697 O O . HIS A 1 90 ? -4.961 6.587 24.682 1.00 90.81 90 HIS A O 1
ATOM 703 N N . GLY A 1 91 ? -6.650 7.002 23.277 1.00 88.06 91 GLY A N 1
ATOM 704 C CA . GLY A 1 91 ? -5.807 7.127 22.088 1.00 88.06 91 GLY A CA 1
ATOM 705 C C . GLY A 1 91 ? -5.244 5.804 21.561 1.00 88.06 91 GLY A C 1
ATOM 706 O O . GLY A 1 91 ? -4.285 5.797 20.789 1.00 88.06 91 GLY A O 1
ATOM 707 N N . ARG A 1 92 ? -5.813 4.658 21.957 1.00 88.62 92 ARG A N 1
ATOM 708 C CA . ARG A 1 92 ? -5.445 3.369 21.360 1.00 88.62 92 ARG A CA 1
ATOM 709 C C . ARG A 1 92 ? -5.747 3.366 19.864 1.00 88.62 92 ARG A C 1
ATOM 711 O O . ARG A 1 92 ? -6.835 3.746 19.443 1.00 88.62 92 ARG A O 1
ATOM 718 N N . VAL A 1 93 ? -4.793 2.884 19.069 1.00 89.19 93 VAL A N 1
ATOM 719 C CA . VAL A 1 93 ? -4.970 2.721 17.623 1.00 89.19 93 VAL A CA 1
ATOM 720 C C . VAL A 1 93 ? -5.831 1.490 17.355 1.00 89.19 93 VAL A C 1
ATOM 722 O O . VAL A 1 93 ? -5.390 0.354 17.549 1.00 89.19 93 VAL A O 1
ATOM 725 N N . GLU A 1 94 ? -7.054 1.713 16.887 1.00 90.69 94 GLU A N 1
ATOM 726 C CA . GLU A 1 94 ? -8.053 0.670 16.653 1.00 90.69 94 GLU A CA 1
ATOM 727 C C . GLU A 1 94 ? -8.620 0.739 15.229 1.00 90.69 94 GLU A C 1
ATOM 729 O O . GLU A 1 94 ? -8.589 1.805 14.607 1.00 90.69 94 GLU A O 1
ATOM 734 N N . PRO A 1 95 ? -9.125 -0.384 14.684 1.00 91.69 95 PRO A N 1
ATOM 735 C CA . PRO A 1 95 ? -9.875 -0.373 13.435 1.00 91.69 95 PRO A CA 1
ATOM 736 C C . PRO A 1 95 ? -11.141 0.478 13.534 1.00 91.69 95 PRO A C 1
ATOM 738 O O . PRO A 1 95 ? -11.795 0.485 14.579 1.00 91.69 95 PRO A O 1
ATOM 741 N N . PHE A 1 96 ? -11.516 1.130 12.437 1.00 92.00 96 PHE A N 1
ATOM 742 C CA . PHE A 1 96 ? -12.771 1.874 12.333 1.00 92.00 96 PHE A CA 1
ATOM 743 C C . PHE A 1 96 ? -13.659 1.327 11.210 1.00 92.00 96 PHE A C 1
ATOM 745 O O . PHE A 1 96 ? -13.169 0.715 10.264 1.00 92.00 96 PHE A O 1
ATOM 752 N N . LYS A 1 97 ? -14.970 1.527 11.355 1.00 92.94 97 LYS A N 1
ATOM 753 C CA . LYS A 1 97 ? -16.016 1.212 10.375 1.00 92.94 97 LYS A CA 1
ATOM 754 C C . LYS A 1 97 ? -16.041 2.246 9.256 1.00 92.94 97 LYS A C 1
ATOM 756 O O . LYS A 1 97 ? -16.057 1.892 8.087 1.00 92.94 97 LYS A O 1
ATOM 761 N N . GLU A 1 98 ? -16.005 3.520 9.635 1.00 91.38 98 GLU A N 1
ATOM 762 C CA . GLU A 1 98 ? -16.160 4.639 8.709 1.00 91.38 98 GLU A CA 1
ATOM 763 C C . GLU A 1 98 ? -15.293 5.836 9.127 1.00 91.38 98 GLU A C 1
ATOM 765 O O . GLU A 1 98 ? -15.161 6.131 10.321 1.00 91.38 98 GLU A O 1
ATOM 770 N N . LYS A 1 99 ? -14.706 6.526 8.141 1.00 90.12 99 LYS A N 1
ATOM 771 C CA . LYS A 1 99 ? -14.065 7.838 8.314 1.00 90.12 99 LYS A CA 1
ATOM 772 C C . LYS A 1 99 ? -15.090 8.906 7.927 1.00 90.12 99 LYS A C 1
ATOM 774 O O . LYS A 1 99 ? -15.447 9.004 6.761 1.00 90.12 99 LYS A O 1
ATOM 779 N N . ILE A 1 100 ? -15.541 9.695 8.899 1.00 91.25 100 ILE A N 1
ATOM 780 C CA . ILE A 1 100 ? -16.544 10.756 8.701 1.00 91.25 100 ILE A CA 1
ATOM 781 C C . ILE A 1 100 ? -15.877 12.051 8.225 1.00 91.25 100 ILE A C 1
ATOM 783 O O . ILE A 1 100 ? -16.403 12.763 7.376 1.00 91.25 100 ILE A O 1
ATOM 787 N N . SER A 1 101 ? -14.704 12.366 8.774 1.00 87.94 101 SER A N 1
ATOM 788 C CA . SER A 1 101 ? -13.882 13.514 8.382 1.00 87.94 101 SER A CA 1
ATOM 789 C C . SER A 1 101 ? -12.409 13.226 8.678 1.00 87.94 101 SER A C 1
ATOM 791 O O . SER A 1 101 ? -12.076 12.150 9.177 1.00 87.94 101 SER A O 1
ATOM 793 N N . GLU A 1 102 ? -11.508 14.173 8.402 1.00 82.69 102 GLU A N 1
ATOM 794 C CA . GLU A 1 102 ? -10.068 14.012 8.672 1.00 82.69 102 GLU A CA 1
ATOM 795 C C . GLU A 1 102 ? -9.748 13.571 10.111 1.00 82.69 102 GLU A C 1
ATOM 797 O O . GLU A 1 102 ? -8.830 12.779 10.337 1.00 82.69 102 GLU A O 1
ATOM 802 N N . TYR A 1 103 ? -10.563 13.991 11.080 1.00 83.31 103 TYR A N 1
ATOM 803 C CA . TYR A 1 103 ? -10.330 13.726 12.501 1.00 83.31 103 TYR A CA 1
ATOM 804 C C . TYR A 1 103 ? -11.488 13.000 13.199 1.00 83.31 103 TYR A C 1
ATOM 806 O O . TYR A 1 103 ? -11.465 12.848 14.421 1.00 83.31 103 TYR A O 1
ATOM 814 N N . GLN A 1 104 ? -12.492 12.529 12.453 1.00 89.56 104 GLN A N 1
ATOM 815 C CA . GLN A 1 104 ? -13.668 11.864 13.017 1.00 89.56 104 GLN A CA 1
ATOM 816 C C . GLN A 1 104 ? -13.878 10.476 12.413 1.00 89.56 104 GLN A C 1
ATOM 818 O O . GLN A 1 104 ? -13.979 10.315 11.197 1.00 89.56 104 GLN A O 1
ATOM 823 N N . TYR A 1 105 ? -13.993 9.479 13.290 1.00 92.81 105 TYR A N 1
ATOM 824 C CA . TYR A 1 105 ? -14.054 8.064 12.934 1.00 92.81 105 TYR A CA 1
ATOM 825 C C . TYR A 1 105 ? -15.161 7.359 13.721 1.00 92.81 105 TYR A C 1
ATOM 827 O O . TYR A 1 105 ? -15.349 7.623 14.913 1.00 92.81 105 TYR A O 1
ATOM 835 N N . VAL A 1 106 ? -15.855 6.424 13.076 1.00 94.81 106 VAL A N 1
ATOM 836 C CA . VAL A 1 106 ? -16.801 5.515 13.732 1.00 94.81 106 VAL A CA 1
ATOM 837 C C . VAL A 1 106 ? -16.077 4.208 14.027 1.00 94.81 106 VAL A C 1
ATOM 839 O O . VAL A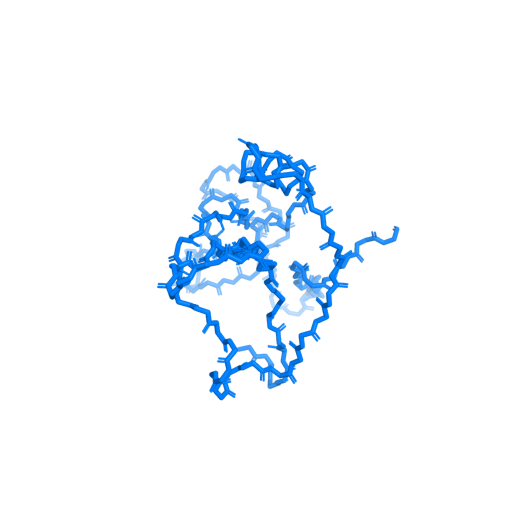 1 106 ? -15.764 3.451 13.115 1.00 94.81 106 VAL A O 1
ATOM 842 N N . PHE A 1 107 ? -15.782 3.935 15.295 1.00 94.69 107 PHE A N 1
ATOM 843 C CA . PHE A 1 107 ? -15.077 2.718 15.714 1.00 94.69 107 PHE A CA 1
ATOM 844 C C . PHE A 1 107 ? -16.028 1.541 15.930 1.00 94.69 107 PHE A C 1
ATOM 846 O O . PHE A 1 107 ? -17.223 1.735 16.146 1.00 94.69 107 PHE A O 1
ATOM 853 N N . TYR A 1 108 ? -15.479 0.324 15.893 1.00 93.94 108 TYR A N 1
ATOM 854 C CA . TYR A 1 108 ? -16.213 -0.881 16.279 1.00 93.94 108 TYR A CA 1
ATOM 855 C C . TYR A 1 108 ? -16.437 -0.932 17.797 1.00 93.94 108 TYR A C 1
ATOM 857 O O . TYR A 1 108 ? -15.497 -0.740 18.581 1.00 93.94 108 TYR A O 1
ATOM 865 N N . GLU A 1 109 ? -17.660 -1.249 18.200 1.00 92.06 109 GLU A N 1
ATOM 866 C CA . GLU A 1 109 ? -18.051 -1.486 19.587 1.00 92.06 109 GLU A CA 1
ATOM 867 C C . GLU A 1 109 ? -17.646 -2.902 20.052 1.00 92.06 109 GLU A C 1
ATOM 869 O O . GLU A 1 109 ? -17.331 -3.781 19.238 1.00 92.06 109 GLU A O 1
ATOM 874 N N . PRO A 1 110 ? -17.580 -3.156 21.371 1.00 90.25 110 PRO A N 1
ATOM 875 C CA . PRO A 1 110 ? -17.323 -4.494 21.893 1.00 90.25 110 PRO A CA 1
ATOM 876 C C . PRO A 1 110 ? -18.357 -5.510 21.386 1.00 90.25 110 PRO A C 1
ATOM 878 O O . PRO A 1 110 ? -19.555 -5.313 21.551 1.00 90.25 110 PRO A O 1
ATOM 881 N N . GLY A 1 111 ? -17.884 -6.610 20.797 1.00 89.75 111 GLY A N 1
ATOM 882 C CA . GLY A 1 111 ? -18.741 -7.677 20.267 1.00 89.75 111 GLY A CA 1
ATOM 883 C C . GLY A 1 111 ? -19.214 -7.475 18.825 1.00 89.75 111 GLY A C 1
ATOM 884 O O . GLY A 1 111 ? -19.805 -8.395 18.274 1.00 89.75 111 GLY A O 1
ATOM 885 N N . GLU A 1 112 ? -18.930 -6.331 18.194 1.00 93.19 112 GLU A N 1
ATOM 886 C CA . GLU A 1 112 ? -19.204 -6.158 16.765 1.00 93.19 112 GLU A CA 1
ATOM 887 C C . GLU A 1 112 ? -18.210 -6.937 15.896 1.00 93.19 112 GLU A C 1
ATOM 889 O O . GLU A 1 112 ? -16.996 -6.936 16.150 1.00 93.19 112 GLU A O 1
ATOM 894 N N . ASP A 1 113 ? -18.728 -7.528 14.819 1.00 89.88 113 ASP A N 1
ATOM 895 C CA . ASP A 1 113 ? -17.916 -8.157 13.785 1.00 89.88 113 ASP A CA 1
ATOM 896 C C . ASP A 1 113 ? -17.060 -7.116 13.066 1.00 89.88 113 ASP A C 1
ATOM 898 O O . ASP A 1 113 ? -17.547 -6.120 12.525 1.00 89.88 113 ASP A O 1
ATOM 902 N N . ARG A 1 114 ? -15.748 -7.354 13.065 1.00 90.31 114 ARG A N 1
ATOM 903 C CA . ARG A 1 114 ? -14.769 -6.450 12.461 1.00 90.31 114 ARG A CA 1
ATOM 904 C C . ARG A 1 114 ? -14.464 -6.884 11.042 1.00 90.31 114 ARG A C 1
ATOM 906 O O . ARG A 1 114 ? -14.068 -8.028 10.827 1.00 90.31 114 ARG A O 1
ATOM 913 N N . GLN A 1 115 ? -14.537 -5.942 10.105 1.00 85.19 115 GLN A N 1
ATOM 914 C CA . GLN A 1 115 ? -14.026 -6.183 8.761 1.00 85.19 115 GLN A CA 1
ATOM 915 C C . GLN A 1 115 ? -12.519 -6.502 8.818 1.00 85.19 115 GLN A C 1
ATOM 917 O O . GLN A 1 115 ? -11.777 -5.834 9.557 1.00 85.19 115 GLN A O 1
ATOM 922 N N . PRO A 1 116 ? -12.049 -7.520 8.073 1.00 83.75 116 PRO A N 1
ATOM 923 C CA . PRO A 1 116 ? -10.629 -7.800 7.939 1.00 83.75 116 PRO A CA 1
ATOM 924 C C . PRO A 1 116 ? -9.877 -6.577 7.417 1.00 83.75 116 PRO A C 1
ATOM 926 O O . PRO A 1 116 ? -10.371 -5.830 6.577 1.00 83.75 116 PRO A O 1
ATOM 929 N N . LEU A 1 117 ? -8.659 -6.376 7.916 1.00 82.81 117 LEU A N 1
ATOM 930 C CA . LEU A 1 117 ? -7.823 -5.288 7.429 1.00 82.81 117 LEU A CA 1
ATOM 931 C C . LEU A 1 117 ? -7.254 -5.656 6.063 1.00 82.81 117 LEU A C 1
ATOM 933 O O . LEU A 1 117 ? -6.408 -6.548 5.989 1.00 82.81 117 LEU A O 1
ATOM 937 N N . TRP A 1 118 ? -7.639 -4.901 5.045 1.00 76.19 118 TRP A N 1
ATOM 938 C CA . TRP A 1 118 ? -7.091 -4.980 3.707 1.00 76.19 118 TRP A CA 1
ATOM 939 C C . TRP A 1 118 ? -5.601 -4.614 3.701 1.00 76.19 118 TRP A C 1
ATOM 941 O O . TRP A 1 118 ? -5.184 -3.556 4.198 1.00 76.19 118 TRP A O 1
ATOM 951 N N . LYS A 1 119 ? -4.765 -5.501 3.164 1.00 71.94 119 LYS A N 1
ATOM 952 C CA . LYS A 1 119 ? -3.324 -5.276 2.971 1.00 71.94 119 LYS A CA 1
ATOM 953 C C . LYS A 1 119 ? -2.989 -5.112 1.494 1.00 71.94 119 LYS A C 1
ATOM 955 O O . LYS A 1 119 ? -3.631 -5.704 0.647 1.00 71.94 119 LYS A O 1
ATOM 960 N N . CYS A 1 120 ? -1.892 -4.416 1.185 1.00 63.53 120 CYS A N 1
ATOM 961 C CA . CYS A 1 120 ? -1.409 -4.263 -0.199 1.00 63.53 120 CYS A CA 1
ATOM 962 C C . CYS A 1 120 ? -1.058 -5.588 -0.896 1.00 63.53 120 CYS A C 1
ATOM 964 O O . CYS A 1 120 ? -0.798 -5.599 -2.089 1.00 63.53 120 CYS A O 1
ATOM 966 N N . THR A 1 121 ? -0.963 -6.684 -0.141 1.00 58.38 121 THR A N 1
ATOM 967 C CA . THR A 1 121 ? -0.721 -8.034 -0.664 1.00 58.38 121 THR A CA 1
ATOM 968 C C . THR A 1 121 ? -1.997 -8.735 -1.120 1.00 58.38 121 THR A C 1
ATOM 970 O O . THR A 1 121 ? -1.919 -9.800 -1.717 1.00 58.38 121 THR A O 1
ATOM 973 N N . GLU A 1 122 ? -3.159 -8.185 -0.785 1.00 60.00 122 GLU A N 1
ATOM 974 C CA . GLU A 1 122 ? -4.468 -8.708 -1.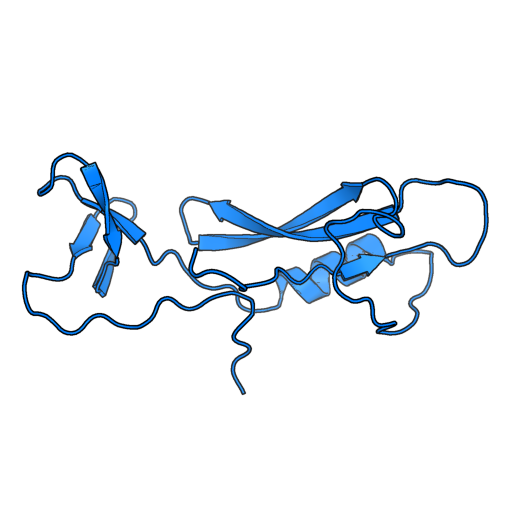151 1.00 60.00 122 GLU A CA 1
ATOM 975 C C . GLU A 1 122 ? -4.895 -7.927 -2.401 1.00 60.00 122 GLU A C 1
ATOM 977 O O . GLU A 1 122 ? -5.507 -6.862 -2.311 1.00 60.00 122 GLU A O 1
ATOM 982 N N . TRP A 1 123 ? -4.441 -8.392 -3.569 1.00 51.38 123 TRP A N 1
ATOM 983 C CA . TRP A 1 123 ? -4.899 -7.867 -4.854 1.00 51.38 123 TRP A CA 1
ATOM 984 C C . TRP A 1 123 ? -6.387 -8.189 -5.005 1.00 51.38 123 TRP A C 1
ATOM 986 O O . TRP A 1 123 ? -6.810 -9.304 -4.704 1.00 51.38 123 TRP A O 1
ATOM 996 N N . VAL A 1 124 ? -7.173 -7.202 -5.424 1.00 44.09 124 VAL A N 1
ATOM 997 C CA . VAL A 1 124 ? -8.561 -7.413 -5.843 1.00 44.09 124 VAL A CA 1
ATOM 998 C C . VAL A 1 124 ? -8.545 -8.006 -7.252 1.00 44.09 124 VAL A C 1
ATOM 1000 O O . VAL A 1 124 ? -7.931 -7.420 -8.144 1.00 44.09 124 VAL A O 1
ATOM 1003 N N . GLU A 1 125 ? -9.161 -9.180 -7.413 1.00 37.41 125 GLU A N 1
ATOM 1004 C CA . GLU A 1 125 ? -9.643 -9.673 -8.714 1.00 37.41 125 GLU A CA 1
ATOM 1005 C C . GLU A 1 125 ? -10.844 -8.845 -9.188 1.00 37.41 125 GLU A C 1
ATOM 1007 O O . GLU A 1 125 ? -11.653 -8.425 -8.323 1.00 37.41 125 GLU A O 1
#

InterPro domains:
  IPR046670 Protein of unknown function DUF6540 [PF20174] (2-124)

Organism: NCBI:txid94208

Sequence (125 aa):
MPPDRLHHAILVQPRRTAPVPSTMLSVTLLREGGITYESKKTENPAGSRSVRSQELLGYTHSDAHLEQWNSVLSSLPTPPQQKASNPKKHGRVEPFKEKISEYQYVFYEPGEDRQPLWKCTEWVE